Protein AF-A0A834S0J9-F1 (afdb_monomer)

pLDDT: mean 76.9, std 18.1, range [38.09, 97.44]

Solvent-accessible surface area (backbone atoms only — not comparable to full-atom values): 10401 Å² total; per-residue (Å²): 134,85,80,76,79,72,78,56,78,76,68,58,60,71,58,69,61,59,71,51,38,67,67,18,51,49,56,33,48,49,69,59,65,53,57,102,79,51,79,51,71,70,55,50,49,50,53,50,58,55,26,70,80,49,54,85,76,52,99,60,89,76,75,46,73,70,54,52,52,49,43,50,32,52,60,67,31,48,80,82,45,54,74,70,55,40,60,58,36,46,56,50,56,72,67,34,70,70,50,49,48,26,53,55,52,42,32,31,36,77,76,43,85,70,85,47,37,84,50,60,69,56,80,57,84,95,58,72,74,78,82,76,79,83,72,68,76,75,84,70,80,75,76,70,78,77,52,73,68,55,48,52,49,49,51,52,50,50,53,54,51,53,58,56,57,75,74,106

Secondary structure (DSSP, 8-state):
-----PPPTTGGGG---HHHIIIIIHHHHHHHH--SS---HHHHHHHHHHHHTTGGG-S-----HHHHHHHHHHHH-GGGS-HHHHHHHHHHHHT-HHHHHHHHHHHHHHH-----GGGTTSPPTTSPPPP--S--------PPPPPHHHHHHHHHHHHHHHHHHTT-

Mean predicted aligned error: 13.55 Å

Foldseek 3Di:
DDDPPDPDVVVLLLDQDVVLCVVAVLVLCQQLPDDPVTDDSVVLVVLLVVLSVCLVVAPDPDLDLVLLQLLLLLRQPPLPDDPVSNVVNVVQVVVDDSNNSSSQSSNCSHPNHDHRPVCHNDGDPVDDDDPPDPDDSPPPPPPDPPDPVRVVVVVVVVVVVVVVVVVD

Radius of gyration: 20.34 Å; Cα contacts (8 Å, |Δi|>4): 122; chains: 1; bounding box: 49×48×76 Å

Sequence (168 aa):
MEGMDQPNPADIKEYLDMGWVHKELIPFLEEVFTDDEGMSTSNWERMILFARFNLDKIPVHEDFPSTIERLRLCLINASLLTSYELGKFMRIASMGPQTCVRVFVRHAIRHGPYRLHSLGDGPNPCSPRPEQDGTQAAVVIIPKPPKPDVVKKLEAEVKALTLKLEKH

Organism: NCBI:txid45151

Structure (mmCIF, N/CA/C/O backbone):
data_AF-A0A834S0J9-F1
#
_entry.id   AF-A0A834S0J9-F1
#
loop_
_atom_site.group_PDB
_atom_site.id
_atom_site.type_symbol
_atom_site.label_atom_id
_atom_site.label_alt_id
_atom_site.label_comp_id
_atom_site.label_asym_id
_atom_site.label_entity_id
_atom_site.label_seq_id
_atom_site.pdbx_PDB_ins_code
_atom_site.Cartn_x
_atom_site.Cartn_y
_atom_site.Cartn_z
_atom_site.occupancy
_atom_site.B_iso_or_equiv
_atom_site.auth_seq_id
_atom_site.auth_comp_id
_atom_site.auth_asym_id
_atom_site.auth_atom_id
_atom_site.pdbx_PDB_model_num
ATOM 1 N N . MET A 1 1 ? -29.489 -3.430 34.598 1.00 38.09 1 MET A N 1
ATOM 2 C CA . MET A 1 1 ? -28.684 -4.494 33.970 1.00 38.09 1 MET A CA 1
ATOM 3 C C . MET A 1 1 ? -28.471 -4.030 32.543 1.00 38.09 1 MET A C 1
ATOM 5 O O . MET A 1 1 ? -29.408 -4.075 31.758 1.00 38.09 1 MET A O 1
ATOM 9 N N . GLU A 1 2 ? -27.340 -3.376 32.291 1.00 43.06 2 GLU A N 1
ATOM 10 C CA . GLU A 1 2 ? -27.027 -2.757 31.000 1.00 43.06 2 GLU A CA 1
ATOM 11 C C . GLU A 1 2 ? -26.807 -3.859 29.963 1.00 43.06 2 GLU A C 1
ATOM 13 O O . GLU A 1 2 ? -25.878 -4.656 30.078 1.00 43.06 2 GLU A O 1
ATOM 18 N N . GLY A 1 3 ? -27.698 -3.931 28.975 1.00 46.31 3 GLY A N 1
ATOM 19 C CA . GLY A 1 3 ? -27.452 -4.691 27.760 1.00 46.31 3 GLY A CA 1
ATOM 20 C C . GLY A 1 3 ? -26.459 -3.903 26.923 1.00 46.31 3 GLY A C 1
ATOM 21 O O . GLY A 1 3 ? -26.852 -2.973 26.227 1.00 46.31 3 GLY A O 1
ATOM 22 N N . MET A 1 4 ? -25.173 -4.227 27.041 1.00 49.50 4 MET A N 1
ATOM 23 C CA . MET A 1 4 ? -24.186 -3.783 26.065 1.00 49.50 4 MET A CA 1
ATOM 24 C C . MET A 1 4 ? -24.560 -4.425 24.728 1.00 49.50 4 MET A C 1
ATOM 26 O O . MET A 1 4 ? -24.369 -5.629 24.554 1.00 49.50 4 MET A O 1
ATOM 30 N N . ASP A 1 5 ? -25.124 -3.630 23.819 1.00 53.62 5 ASP A N 1
ATOM 31 C CA . ASP A 1 5 ? -25.221 -3.961 22.399 1.00 53.62 5 ASP A CA 1
ATOM 32 C C . ASP A 1 5 ? -23.807 -4.302 21.917 1.00 53.62 5 ASP A C 1
ATOM 34 O O . ASP A 1 5 ? -22.957 -3.426 21.735 1.00 53.62 5 ASP A O 1
ATOM 38 N N . GLN A 1 6 ? -23.510 -5.595 21.790 1.00 52.41 6 GLN A N 1
ATOM 39 C CA . GLN A 1 6 ? -22.294 -6.012 21.114 1.00 52.41 6 GLN A CA 1
ATOM 40 C C . GLN A 1 6 ? -22.462 -5.642 19.637 1.00 52.41 6 GLN A C 1
ATOM 42 O O . GLN A 1 6 ? -23.454 -6.053 19.029 1.00 52.41 6 GLN A O 1
ATOM 47 N N . PRO A 1 7 ? -21.531 -4.872 19.048 1.00 49.06 7 PRO A N 1
ATOM 48 C CA . PRO A 1 7 ? -21.652 -4.456 17.661 1.00 49.06 7 PRO A CA 1
ATOM 49 C C . PRO A 1 7 ? -21.737 -5.687 16.759 1.00 49.06 7 PRO A C 1
ATOM 51 O O . PRO A 1 7 ? -21.011 -6.669 16.944 1.00 49.06 7 PRO A O 1
ATOM 54 N N . ASN A 1 8 ? -22.648 -5.633 15.789 1.00 50.22 8 ASN A N 1
ATOM 55 C CA . ASN A 1 8 ? -22.870 -6.705 14.834 1.00 50.22 8 ASN A CA 1
ATOM 56 C C . ASN A 1 8 ? -21.543 -7.013 14.108 1.00 50.22 8 ASN A C 1
ATOM 58 O O . ASN A 1 8 ? -20.906 -6.094 13.595 1.00 50.22 8 ASN A O 1
ATOM 62 N N . PRO A 1 9 ? -21.095 -8.277 14.012 1.00 49.81 9 PRO A N 1
ATOM 63 C CA . PRO A 1 9 ? -19.852 -8.621 13.318 1.00 49.81 9 PRO A CA 1
ATOM 64 C C . PRO A 1 9 ? -19.826 -8.220 11.831 1.00 49.81 9 PRO A C 1
ATOM 66 O O . PRO A 1 9 ? -18.752 -8.155 11.233 1.00 49.81 9 PRO A O 1
ATOM 69 N N . ALA A 1 10 ? -20.983 -7.918 11.231 1.00 48.47 10 ALA A N 1
ATOM 70 C CA . ALA A 1 10 ? -21.065 -7.303 9.907 1.00 48.47 10 ALA A CA 1
ATOM 71 C C . ALA A 1 10 ? -20.617 -5.825 9.886 1.00 48.47 10 ALA A C 1
ATOM 73 O O . ALA A 1 10 ? -20.029 -5.406 8.893 1.00 48.47 10 ALA A O 1
ATOM 74 N N . ASP A 1 11 ? -20.798 -5.078 10.978 1.00 48.81 11 ASP A N 1
ATOM 75 C CA . ASP A 1 11 ? -20.397 -3.665 11.103 1.00 48.81 11 ASP A CA 1
ATOM 76 C C . ASP A 1 11 ? -18.888 -3.514 11.373 1.00 48.81 11 ASP A C 1
ATOM 78 O O . ASP A 1 11 ? -18.286 -2.473 11.117 1.00 48.81 11 ASP A O 1
ATOM 82 N N . ILE A 1 12 ? -18.235 -4.589 11.831 1.00 48.81 12 ILE A N 1
ATOM 83 C CA . ILE A 1 12 ? -16.776 -4.652 12.023 1.00 48.81 12 ILE A CA 1
ATOM 84 C C . ILE A 1 12 ? -16.034 -4.604 10.670 1.00 48.81 12 ILE A C 1
ATOM 86 O O . ILE A 1 12 ? -14.873 -4.200 10.615 1.00 48.81 12 ILE A O 1
ATOM 90 N N . LYS A 1 13 ? -16.702 -4.946 9.555 1.00 50.59 13 LYS A N 1
ATOM 91 C CA . LYS A 1 13 ? -16.097 -5.030 8.210 1.00 50.59 13 LYS A CA 1
ATOM 92 C C . LYS A 1 13 ? -15.729 -3.693 7.565 1.00 50.59 13 LYS A C 1
ATOM 94 O O . LYS A 1 13 ? -15.207 -3.702 6.455 1.00 50.59 13 LYS A O 1
ATOM 99 N N . GLU A 1 14 ? -15.952 -2.563 8.227 1.00 64.44 14 GLU A N 1
ATOM 100 C CA . GLU A 1 14 ? -15.621 -1.245 7.671 1.00 64.44 14 GLU A CA 1
ATOM 101 C C . GLU A 1 14 ? -14.609 -0.458 8.508 1.00 64.44 14 GLU A C 1
ATOM 103 O O . GLU A 1 14 ? -14.192 0.633 8.103 1.00 64.44 14 GLU A O 1
ATOM 108 N N . TYR A 1 15 ? -14.167 -0.984 9.655 1.00 76.62 15 TYR A N 1
ATOM 109 C CA . TYR A 1 15 ? -13.254 -0.268 10.542 1.00 76.62 15 TYR A CA 1
ATOM 110 C C . TYR A 1 15 ? -11.789 -0.431 10.108 1.00 76.62 15 TYR A C 1
ATOM 112 O O . TYR A 1 15 ? -11.189 -1.493 10.239 1.00 76.62 15 TYR A O 1
ATOM 120 N N . LEU A 1 16 ? -11.197 0.653 9.600 1.00 88.06 16 LEU A N 1
ATOM 121 C CA . LEU A 1 16 ? -9.761 0.768 9.375 1.00 88.06 16 LEU A CA 1
ATOM 122 C C . LEU A 1 16 ? -9.094 1.188 10.684 1.00 88.06 16 LEU A C 1
ATOM 124 O O . LEU A 1 16 ? -9.405 2.256 11.216 1.00 88.06 16 LEU A O 1
ATOM 128 N N . ASP A 1 17 ? -8.155 0.375 11.162 1.00 91.56 17 ASP A N 1
ATOM 129 C CA . ASP A 1 17 ? -7.328 0.703 12.320 1.00 91.56 17 ASP A CA 1
ATOM 130 C C . ASP A 1 17 ? -6.404 1.886 11.996 1.00 91.56 17 ASP A C 1
ATOM 132 O O . ASP A 1 17 ? -5.371 1.744 11.336 1.00 91.56 17 ASP A O 1
ATOM 136 N N . MET A 1 18 ? -6.776 3.073 12.476 1.00 92.25 18 MET A N 1
ATOM 137 C CA . MET A 1 18 ? -5.955 4.269 12.302 1.00 92.25 18 MET A CA 1
ATOM 138 C C . MET A 1 18 ? -4.627 4.165 13.066 1.00 92.25 18 MET A C 1
ATOM 140 O O . MET A 1 18 ? -3.626 4.720 12.624 1.00 92.25 18 MET A O 1
ATOM 144 N N . GLY A 1 19 ? -4.564 3.400 14.160 1.00 95.19 19 GLY A N 1
ATOM 145 C CA . GLY A 1 19 ? -3.317 3.134 14.873 1.00 95.19 19 GLY A CA 1
ATOM 146 C C . GLY A 1 19 ? -2.297 2.412 13.992 1.00 95.19 19 GLY A C 1
ATOM 147 O O . GLY A 1 19 ? -1.127 2.795 13.973 1.00 95.19 19 GLY A O 1
ATOM 148 N N . TRP A 1 20 ? -2.740 1.423 13.213 1.00 95.94 20 TRP A N 1
ATOM 149 C CA . TRP A 1 20 ? -1.924 0.809 12.162 1.00 95.94 20 TRP A CA 1
ATOM 150 C C . TRP A 1 20 ? -1.576 1.807 11.053 1.00 95.94 20 TRP A C 1
ATOM 152 O O . TRP A 1 20 ? -0.416 1.886 10.656 1.00 95.94 20 TRP A O 1
ATOM 162 N N . VAL A 1 21 ? -2.537 2.615 10.590 1.00 96.00 21 VAL A N 1
ATOM 163 C CA . VAL A 1 21 ? -2.297 3.616 9.534 1.00 96.00 21 VAL A CA 1
ATOM 164 C C . VAL A 1 21 ? -1.133 4.545 9.886 1.00 96.00 21 VAL A C 1
ATOM 166 O O . VAL A 1 21 ? -0.228 4.718 9.073 1.00 96.00 21 VAL A O 1
ATOM 169 N N . HIS A 1 22 ? -1.134 5.109 11.094 1.00 96.19 22 HIS A N 1
ATOM 170 C CA . HIS A 1 22 ? -0.098 6.044 11.533 1.00 96.19 22 HIS A CA 1
ATOM 171 C C . HIS A 1 22 ? 1.252 5.371 11.811 1.00 96.19 22 HIS A C 1
ATOM 173 O O . HIS A 1 22 ? 2.284 6.022 11.689 1.00 96.19 22 HIS A O 1
ATOM 179 N N . LYS A 1 23 ? 1.262 4.090 12.199 1.00 97.19 23 LYS A N 1
ATOM 180 C CA . LYS A 1 23 ? 2.500 3.355 12.517 1.00 97.19 23 LYS A CA 1
ATOM 181 C C . LYS A 1 23 ? 3.155 2.706 11.303 1.00 97.19 23 LYS A C 1
ATOM 183 O O . LYS A 1 23 ? 4.367 2.547 11.287 1.00 97.19 23 LYS A O 1
ATOM 188 N N . GLU A 1 24 ? 2.358 2.289 10.326 1.00 97.44 24 GLU A N 1
ATOM 189 C CA . GLU A 1 24 ? 2.814 1.440 9.225 1.00 97.44 24 GLU A CA 1
ATOM 190 C C . GLU A 1 24 ? 2.574 2.088 7.866 1.00 97.44 24 GLU A C 1
ATOM 192 O O . GLU A 1 24 ? 3.511 2.231 7.088 1.00 97.44 24 GLU A O 1
ATOM 197 N N . LEU A 1 25 ? 1.333 2.477 7.557 1.00 96.56 25 LEU A N 1
ATOM 198 C CA . LEU A 1 25 ? 0.971 2.881 6.199 1.00 96.56 25 LEU A CA 1
ATOM 199 C C . LEU A 1 25 ? 1.499 4.271 5.836 1.00 96.56 25 LEU A C 1
ATOM 201 O O . LEU A 1 25 ? 2.114 4.413 4.787 1.00 96.56 25 LEU A O 1
ATOM 205 N N . ILE A 1 26 ? 1.266 5.289 6.667 1.00 95.31 26 ILE A N 1
ATOM 206 C CA . ILE A 1 26 ? 1.712 6.655 6.355 1.00 95.31 26 ILE A CA 1
ATOM 207 C C . ILE A 1 26 ? 3.242 6.741 6.274 1.00 95.31 26 ILE A C 1
ATOM 209 O O . ILE A 1 26 ? 3.715 7.200 5.238 1.00 95.31 26 ILE A O 1
ATOM 213 N N . PRO A 1 27 ? 4.020 6.238 7.255 1.00 95.06 27 PRO A N 1
ATOM 214 C CA . PRO A 1 27 ? 5.480 6.267 7.160 1.00 95.06 27 PRO A CA 1
ATOM 215 C C . PRO A 1 27 ? 6.005 5.544 5.914 1.00 95.06 27 PRO A C 1
ATOM 217 O O . PRO A 1 27 ? 6.902 6.041 5.242 1.00 95.06 27 PRO A O 1
ATOM 220 N N . PHE A 1 28 ? 5.391 4.413 5.544 1.00 95.38 28 PHE A N 1
ATOM 221 C CA . PHE A 1 28 ? 5.738 3.696 4.317 1.00 95.38 28 PHE A CA 1
ATOM 222 C C . PHE A 1 28 ? 5.455 4.524 3.055 1.00 95.38 28 PHE A C 1
ATOM 224 O O . PHE A 1 28 ? 6.268 4.555 2.138 1.00 95.38 28 PHE A O 1
ATOM 231 N N . LEU A 1 29 ? 4.300 5.193 2.983 1.00 93.62 29 LEU A N 1
ATOM 232 C CA . LEU A 1 29 ? 3.936 6.033 1.838 1.00 93.62 29 LEU A CA 1
ATOM 233 C C . LEU A 1 29 ? 4.832 7.267 1.729 1.00 93.62 29 LEU A C 1
ATOM 235 O O . LEU A 1 29 ? 5.222 7.635 0.624 1.00 93.62 29 LEU A O 1
ATOM 239 N N . GLU A 1 30 ? 5.157 7.885 2.864 1.00 91.69 30 GLU A N 1
ATOM 240 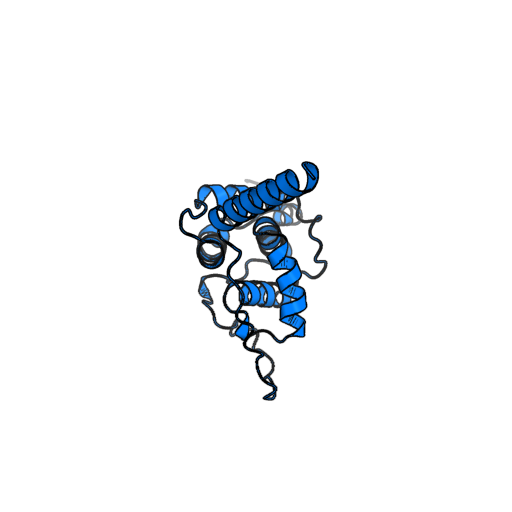C CA . GLU A 1 30 ? 6.126 8.972 2.939 1.00 91.69 30 GLU A CA 1
ATOM 241 C C . GLU A 1 30 ? 7.480 8.490 2.416 1.00 91.69 30 GLU A C 1
ATOM 243 O O . GLU A 1 30 ? 8.032 9.142 1.545 1.00 91.69 30 GLU A O 1
ATOM 248 N N . GLU A 1 31 ? 7.960 7.316 2.821 1.00 91.19 31 GLU A N 1
ATOM 249 C CA . GLU A 1 31 ? 9.234 6.741 2.371 1.00 91.19 31 GLU A CA 1
ATOM 250 C C . GLU A 1 31 ? 9.288 6.453 0.858 1.00 91.19 31 GLU A C 1
ATOM 252 O O . GLU A 1 31 ? 10.265 6.806 0.200 1.00 91.19 31 GLU A O 1
ATOM 257 N N . VAL A 1 32 ? 8.245 5.844 0.278 1.00 91.12 32 VAL A N 1
ATOM 258 C CA . VAL A 1 32 ? 8.289 5.384 -1.128 1.00 91.12 32 VAL A CA 1
ATOM 259 C C . VAL A 1 32 ? 7.793 6.410 -2.154 1.00 91.12 32 VAL A C 1
ATOM 261 O O . VAL A 1 32 ? 8.016 6.225 -3.351 1.00 91.12 32 VAL A O 1
ATOM 264 N N . PHE A 1 33 ? 7.106 7.476 -1.726 1.00 86.88 33 PHE A N 1
ATOM 265 C CA . PHE A 1 33 ? 6.549 8.500 -2.624 1.00 86.88 33 PHE A CA 1
ATOM 266 C C . PHE A 1 33 ? 7.049 9.929 -2.356 1.00 86.88 33 PHE A C 1
ATOM 268 O O . PHE A 1 33 ? 6.545 10.862 -2.986 1.00 86.88 33 PHE A O 1
ATOM 275 N N . THR A 1 34 ? 8.019 10.144 -1.462 1.00 74.31 34 THR A N 1
ATOM 276 C CA . THR A 1 34 ? 8.619 11.479 -1.300 1.00 74.31 34 THR A CA 1
ATOM 277 C C . THR A 1 34 ? 9.623 11.810 -2.408 1.00 74.31 34 THR A C 1
ATOM 279 O O . THR A 1 34 ? 10.603 11.106 -2.632 1.00 74.31 34 THR A O 1
ATOM 282 N N . ASP A 1 35 ? 9.394 12.961 -3.041 1.00 60.66 35 ASP A N 1
ATOM 283 C CA . ASP A 1 35 ? 10.420 13.840 -3.616 1.00 60.66 35 ASP A CA 1
ATOM 284 C C . ASP A 1 35 ? 10.304 15.226 -2.930 1.00 60.66 35 ASP A C 1
ATOM 286 O O . ASP A 1 35 ? 9.372 15.419 -2.150 1.00 60.66 35 ASP A O 1
ATOM 290 N N . ASP A 1 36 ? 11.238 16.158 -3.193 1.00 48.09 36 ASP A N 1
ATOM 291 C CA . ASP A 1 36 ? 11.585 17.397 -2.440 1.00 48.09 36 ASP A CA 1
ATOM 292 C C . ASP A 1 36 ? 10.435 18.281 -1.857 1.00 48.09 36 ASP A C 1
ATOM 294 O O . ASP A 1 36 ? 10.689 19.075 -0.953 1.00 48.09 36 ASP A O 1
ATOM 298 N N . GLU A 1 37 ? 9.173 18.129 -2.286 1.00 56.38 37 GLU A N 1
ATOM 299 C CA . GLU A 1 37 ? 7.964 18.749 -1.695 1.00 56.38 37 GLU A CA 1
ATOM 300 C C . GLU A 1 37 ? 6.945 17.691 -1.216 1.00 56.38 37 GLU A C 1
ATOM 302 O O . GLU A 1 37 ? 5.781 17.681 -1.622 1.00 56.38 37 GLU A O 1
ATOM 307 N N . GLY A 1 38 ? 7.399 16.744 -0.394 1.00 62.47 38 GLY A N 1
ATOM 308 C CA . GLY A 1 38 ? 6.622 15.592 0.072 1.00 62.47 38 GLY A CA 1
ATOM 309 C C . GLY A 1 38 ? 5.168 15.882 0.469 1.00 62.47 38 GLY A C 1
ATOM 310 O O . GLY A 1 38 ? 4.851 16.909 1.072 1.00 62.47 38 GLY A O 1
ATOM 311 N N . MET A 1 39 ? 4.264 14.937 0.176 1.00 78.88 39 MET A N 1
ATOM 312 C CA . MET A 1 39 ? 2.887 15.009 0.672 1.00 78.88 39 MET A CA 1
ATOM 313 C C . MET A 1 39 ? 2.870 14.990 2.201 1.00 78.88 39 MET A C 1
ATOM 315 O O . MET A 1 39 ? 3.451 14.102 2.820 1.00 78.88 39 MET A O 1
ATOM 319 N N . SER A 1 40 ? 2.155 15.942 2.805 1.00 85.00 40 SER A N 1
ATOM 320 C CA . SER A 1 40 ? 1.956 15.966 4.252 1.00 85.00 40 SER A CA 1
ATOM 321 C C . SER A 1 40 ? 1.195 14.729 4.734 1.00 85.00 40 SER A C 1
ATOM 323 O O . SER A 1 40 ? 0.296 14.227 4.055 1.00 85.00 40 SER A O 1
ATOM 325 N N . THR A 1 41 ? 1.466 14.312 5.969 1.00 87.50 41 THR A N 1
ATOM 326 C CA . THR A 1 41 ? 0.722 13.269 6.694 1.00 87.50 41 THR A CA 1
ATOM 327 C C . THR A 1 41 ? -0.801 13.464 6.587 1.00 87.50 41 THR A C 1
ATOM 329 O O . THR A 1 41 ? -1.537 12.529 6.285 1.00 87.50 41 THR A O 1
ATOM 332 N N . SER A 1 42 ? -1.289 14.705 6.709 1.00 88.38 42 SER A N 1
ATOM 333 C CA . SER A 1 42 ? -2.717 15.041 6.583 1.00 88.38 42 SER A CA 1
ATOM 334 C C . SER A 1 42 ? -3.301 14.807 5.181 1.00 88.38 42 SER A C 1
ATOM 336 O O . SER A 1 42 ? -4.491 14.510 5.036 1.00 88.38 42 SER A O 1
ATOM 338 N N . ASN A 1 43 ? -2.488 14.927 4.129 1.00 90.19 43 ASN A N 1
ATOM 339 C CA . ASN A 1 43 ? -2.906 14.587 2.772 1.00 90.19 43 ASN A CA 1
ATOM 340 C C . ASN A 1 43 ? -2.980 13.068 2.597 1.00 90.19 43 ASN A C 1
ATOM 342 O O . ASN A 1 43 ? -3.955 12.577 2.023 1.00 90.19 43 ASN A O 1
ATOM 346 N N . TRP A 1 44 ? -2.030 12.321 3.166 1.00 92.56 44 TRP A N 1
ATOM 347 C CA . TRP A 1 44 ? -2.098 10.860 3.191 1.00 92.56 44 TRP A CA 1
ATOM 348 C C . TRP A 1 44 ? -3.330 10.350 3.932 1.00 92.56 44 TRP A C 1
ATOM 350 O O . TRP A 1 44 ? -4.054 9.512 3.398 1.00 92.56 44 TRP A O 1
ATOM 360 N N . GLU A 1 45 ? -3.641 10.905 5.103 1.00 92.75 45 GLU A N 1
ATOM 361 C CA . GLU A 1 45 ? -4.866 10.587 5.842 1.00 92.75 45 GLU A CA 1
ATOM 362 C C . GLU A 1 45 ? -6.118 10.802 4.988 1.00 92.75 45 GLU A C 1
ATOM 364 O O . GLU A 1 45 ? -6.979 9.922 4.922 1.00 92.75 45 GLU A O 1
ATOM 369 N N . ARG A 1 46 ? -6.212 11.928 4.265 1.00 90.44 46 ARG A N 1
ATOM 370 C CA . ARG A 1 46 ? -7.329 12.166 3.336 1.00 90.44 46 ARG A CA 1
ATOM 371 C C . ARG A 1 46 ? -7.401 11.108 2.241 1.00 90.44 46 ARG A C 1
ATOM 373 O O . ARG A 1 46 ? -8.490 10.606 1.969 1.00 90.44 46 ARG A O 1
ATOM 380 N N . MET A 1 47 ? -6.276 10.751 1.622 1.00 90.88 47 MET A N 1
ATOM 381 C CA . MET A 1 47 ? -6.227 9.716 0.580 1.00 90.88 47 MET A CA 1
ATOM 382 C C . MET A 1 47 ? -6.643 8.339 1.107 1.00 90.88 47 MET A C 1
ATOM 384 O O . MET A 1 47 ? -7.328 7.588 0.406 1.00 90.88 47 MET A O 1
ATOM 388 N N . ILE A 1 48 ? -6.256 8.024 2.343 1.00 92.44 48 ILE A N 1
ATOM 389 C CA . ILE A 1 48 ? -6.577 6.778 3.043 1.00 92.44 48 ILE A CA 1
ATOM 390 C C . ILE A 1 48 ? -8.064 6.728 3.388 1.00 92.44 48 ILE A C 1
ATOM 392 O O . ILE A 1 48 ? -8.731 5.745 3.069 1.00 92.44 48 ILE A O 1
ATOM 396 N N . LEU A 1 49 ? -8.623 7.800 3.953 1.00 89.25 49 LEU A N 1
ATOM 397 C CA . LEU A 1 49 ? -10.060 7.898 4.207 1.00 89.25 49 LEU A CA 1
ATOM 398 C C . LEU A 1 49 ? -10.855 7.814 2.901 1.00 89.25 49 LEU A C 1
ATOM 400 O O . LEU A 1 49 ? -11.834 7.077 2.828 1.00 89.25 49 LEU A O 1
ATOM 404 N N . PHE A 1 50 ? -10.401 8.484 1.838 1.00 87.06 50 PHE A N 1
ATOM 405 C CA . PHE A 1 50 ? -11.037 8.404 0.524 1.00 87.06 50 PHE A CA 1
ATOM 406 C C . PHE A 1 50 ? -10.977 6.995 -0.084 1.00 87.06 50 PHE A C 1
ATOM 408 O O . PHE A 1 50 ? -11.915 6.565 -0.761 1.00 87.06 50 PHE A O 1
ATOM 415 N N . ALA A 1 51 ? -9.896 6.251 0.168 1.00 87.25 51 ALA A N 1
ATOM 416 C CA . ALA A 1 51 ? -9.763 4.873 -0.284 1.00 87.25 51 ALA A CA 1
ATOM 417 C C . ALA A 1 51 ? -10.842 3.957 0.312 1.00 87.25 51 ALA A C 1
ATOM 419 O O . ALA A 1 51 ? -11.353 3.104 -0.415 1.00 87.25 51 ALA A O 1
ATOM 420 N N . ARG A 1 52 ? -11.254 4.185 1.569 1.00 82.25 52 ARG A N 1
ATOM 421 C CA . ARG A 1 52 ? -12.307 3.401 2.250 1.00 82.25 52 ARG A CA 1
ATOM 422 C C . ARG A 1 52 ? -13.645 3.428 1.507 1.00 82.25 52 ARG A C 1
ATOM 424 O O . ARG A 1 52 ? -14.351 2.432 1.502 1.00 82.25 52 ARG A O 1
ATOM 431 N N . PHE A 1 53 ? -13.966 4.525 0.822 1.00 77.31 53 PHE A N 1
ATOM 432 C CA . PHE A 1 53 ? -15.237 4.677 0.103 1.00 77.31 53 PHE A CA 1
ATOM 433 C C . PHE A 1 53 ? -15.249 4.057 -1.305 1.00 77.31 53 PHE A C 1
ATOM 435 O O . PHE A 1 53 ? -16.288 4.035 -1.955 1.00 77.31 53 PHE A O 1
ATOM 442 N N . ASN A 1 54 ? -14.107 3.591 -1.827 1.00 72.94 54 ASN A N 1
ATOM 443 C CA . ASN A 1 54 ? -13.995 3.083 -3.203 1.00 72.94 54 ASN A CA 1
ATOM 444 C C . ASN A 1 54 ? -13.172 1.781 -3.287 1.00 72.94 54 ASN A C 1
ATOM 446 O O . ASN A 1 54 ? -12.400 1.592 -4.231 1.00 72.94 54 ASN A O 1
ATOM 450 N N . LEU A 1 55 ? -13.334 0.882 -2.311 1.00 75.62 55 LEU A N 1
ATOM 451 C CA . LEU A 1 55 ? -12.569 -0.372 -2.219 1.00 75.62 55 LEU A CA 1
ATOM 452 C C . LEU A 1 55 ? -12.830 -1.343 -3.381 1.00 75.62 55 LEU A C 1
ATOM 454 O O . LEU A 1 55 ? -11.937 -2.099 -3.765 1.00 75.62 55 LEU A O 1
ATOM 458 N N . ASP A 1 56 ? -14.019 -1.298 -3.982 1.00 71.19 56 ASP A N 1
ATOM 459 C CA . ASP A 1 56 ? -14.396 -2.201 -5.078 1.00 71.19 56 ASP A CA 1
ATOM 460 C C . ASP A 1 56 ? -13.941 -1.718 -6.461 1.00 71.19 56 ASP A C 1
ATOM 462 O O . ASP A 1 56 ? -13.999 -2.465 -7.432 1.00 71.19 56 ASP A O 1
ATOM 466 N N . LYS A 1 57 ? -13.428 -0.486 -6.568 1.00 69.50 57 LYS A N 1
ATOM 467 C CA . LYS A 1 57 ? -12.960 0.099 -7.840 1.00 69.50 57 LYS A CA 1
AT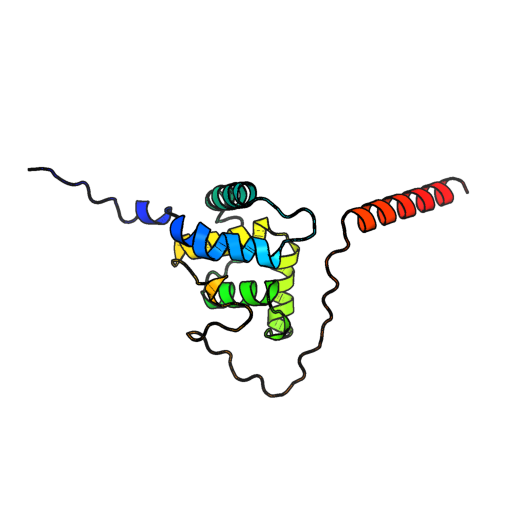OM 468 C C . LYS A 1 57 ? -11.473 -0.142 -8.109 1.00 69.50 57 LYS A C 1
ATOM 470 O O . LYS A 1 57 ? -10.847 0.607 -8.859 1.00 69.50 57 LYS A O 1
ATOM 475 N N . ILE A 1 58 ? -10.880 -1.142 -7.465 1.00 70.62 58 ILE A N 1
ATOM 476 C CA . ILE A 1 58 ? -9.465 -1.471 -7.644 1.00 70.62 58 ILE A CA 1
ATOM 477 C C . ILE A 1 58 ? -9.340 -2.497 -8.779 1.00 70.62 58 ILE A C 1
ATOM 479 O O . ILE A 1 58 ? -9.969 -3.550 -8.699 1.00 70.62 58 ILE A O 1
ATOM 483 N N . PRO A 1 59 ? -8.478 -2.269 -9.787 1.00 64.62 59 PRO A N 1
ATOM 484 C CA . PRO A 1 59 ? -8.276 -3.181 -10.922 1.00 64.62 59 PRO A CA 1
ATOM 485 C C . PRO A 1 59 ? -7.506 -4.469 -10.560 1.00 64.62 59 PRO A C 1
ATOM 487 O O . PRO A 1 59 ? -7.017 -5.180 -11.433 1.00 64.62 59 PRO A O 1
ATOM 490 N N . VAL A 1 6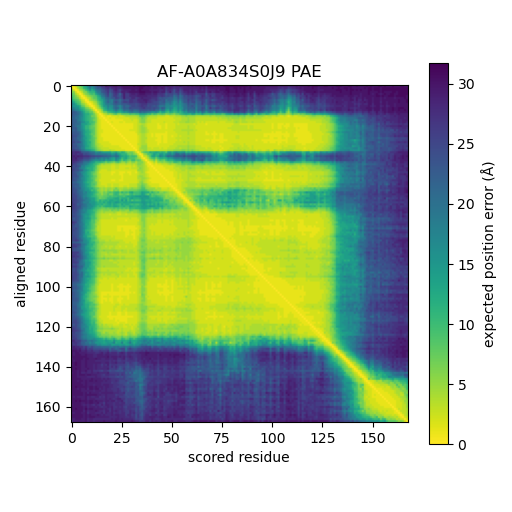0 ? -7.362 -4.765 -9.268 1.00 70.50 60 VAL A N 1
ATOM 491 C CA . VAL A 1 60 ? -6.634 -5.918 -8.736 1.00 70.50 60 VAL A CA 1
ATOM 492 C C . VAL A 1 60 ? -7.636 -6.768 -7.973 1.00 70.50 60 VAL A C 1
ATOM 494 O O . VAL A 1 60 ? -8.087 -6.368 -6.901 1.00 70.50 60 VAL A O 1
ATOM 497 N N . HIS A 1 61 ? -7.997 -7.930 -8.511 1.00 74.25 61 HIS A N 1
ATOM 498 C CA . HIS A 1 61 ? -8.937 -8.844 -7.848 1.00 74.25 61 HIS A CA 1
ATOM 499 C C . HIS A 1 61 ? -8.301 -9.615 -6.685 1.00 74.25 61 HIS A C 1
ATOM 501 O O . HIS A 1 61 ? -8.995 -9.998 -5.751 1.00 74.25 61 HIS A O 1
ATOM 507 N N . GLU A 1 62 ? -6.984 -9.819 -6.726 1.00 80.69 62 GLU A N 1
ATOM 508 C CA . GLU A 1 62 ? -6.242 -10.515 -5.675 1.00 80.69 62 GLU A CA 1
ATOM 509 C C . GLU A 1 62 ? -6.087 -9.627 -4.436 1.00 80.69 62 GLU A C 1
ATOM 511 O O . GLU A 1 62 ? -5.666 -8.473 -4.534 1.00 80.69 62 GLU A O 1
ATOM 516 N N . ASP A 1 63 ? -6.400 -10.182 -3.268 1.00 84.56 63 ASP A N 1
ATOM 517 C CA . ASP A 1 63 ? -6.298 -9.496 -1.977 1.00 84.56 63 ASP A CA 1
ATOM 518 C C . ASP A 1 63 ? -5.604 -10.373 -0.924 1.00 84.56 63 ASP A C 1
ATOM 520 O O . ASP A 1 63 ? -5.999 -10.463 0.232 1.00 84.56 63 ASP A O 1
ATOM 524 N N . PHE A 1 64 ? -4.566 -11.093 -1.347 1.00 88.81 64 PHE A N 1
ATOM 525 C CA . PHE A 1 64 ? -3.810 -11.986 -0.473 1.00 88.81 64 PHE A CA 1
ATOM 526 C C . PHE A 1 64 ? -2.634 -11.250 0.185 1.00 88.81 64 PHE A C 1
ATOM 528 O O . PHE A 1 64 ? -2.077 -10.335 -0.429 1.00 88.81 64 PHE A O 1
ATOM 535 N N . PRO A 1 65 ? -2.145 -11.703 1.358 1.00 90.12 65 PRO A N 1
ATOM 536 C CA . PRO A 1 65 ? -0.941 -11.134 1.974 1.00 90.12 65 PRO A CA 1
ATOM 537 C C . PRO A 1 65 ? 0.272 -11.121 1.028 1.00 90.12 65 PRO A C 1
ATOM 539 O O . PRO A 1 65 ? 1.043 -10.169 1.006 1.00 90.12 65 PRO A O 1
ATOM 542 N N . SER A 1 66 ? 0.401 -12.132 0.159 1.00 89.31 66 SER A N 1
ATOM 543 C CA . SER A 1 66 ? 1.470 -12.187 -0.850 1.00 89.31 66 SER A CA 1
ATOM 544 C C . SER A 1 66 ? 1.332 -11.138 -1.964 1.00 89.31 66 SER A C 1
ATOM 546 O O . SER A 1 66 ? 2.321 -10.783 -2.601 1.00 89.31 66 SER A O 1
ATOM 548 N N . THR A 1 67 ? 0.125 -10.634 -2.231 1.00 90.00 67 THR A N 1
ATOM 549 C CA . THR A 1 67 ? -0.106 -9.517 -3.160 1.00 90.00 67 THR A CA 1
ATOM 550 C C . THR A 1 67 ? 0.360 -8.209 -2.527 1.00 90.00 67 THR A C 1
ATOM 552 O O . THR A 1 67 ? 1.026 -7.414 -3.186 1.00 90.00 67 THR A O 1
ATOM 555 N N . ILE A 1 68 ? 0.071 -8.026 -1.236 1.00 93.81 68 ILE A N 1
ATOM 556 C CA . ILE A 1 68 ? 0.517 -6.869 -0.456 1.00 93.81 68 ILE A CA 1
ATOM 557 C C . ILE A 1 68 ? 2.031 -6.839 -0.323 1.00 93.81 68 ILE A C 1
ATOM 559 O O . ILE A 1 68 ? 2.634 -5.805 -0.599 1.00 93.81 68 ILE A O 1
ATOM 563 N N . GLU A 1 69 ? 2.652 -7.974 -0.006 1.00 93.38 69 GLU A N 1
ATOM 564 C CA . GLU A 1 69 ? 4.108 -8.070 0.094 1.00 93.38 69 GLU A CA 1
ATOM 565 C C . GLU A 1 69 ? 4.799 -7.711 -1.221 1.00 93.38 69 GLU A C 1
ATOM 567 O O . GLU A 1 69 ? 5.740 -6.923 -1.240 1.00 93.38 69 GLU A O 1
ATOM 572 N N . ARG A 1 70 ? 4.315 -8.248 -2.345 1.00 92.56 70 ARG A N 1
ATOM 573 C CA . ARG A 1 70 ? 4.917 -7.967 -3.652 1.00 92.56 70 ARG A CA 1
ATOM 574 C C . ARG A 1 70 ? 4.724 -6.518 -4.081 1.00 92.56 70 ARG A C 1
ATOM 576 O O . ARG A 1 70 ? 5.641 -5.956 -4.667 1.00 92.56 70 ARG A O 1
ATOM 583 N N . LEU A 1 71 ? 3.576 -5.901 -3.789 1.00 94.00 71 LEU A N 1
ATOM 584 C CA . LEU A 1 71 ? 3.379 -4.473 -4.052 1.00 94.00 71 LEU A CA 1
ATOM 585 C C . LEU A 1 71 ? 4.286 -3.617 -3.161 1.00 94.00 71 LEU A C 1
ATOM 587 O O . LEU A 1 71 ? 4.905 -2.683 -3.659 1.00 94.00 71 LEU A O 1
ATOM 591 N N . ARG A 1 72 ? 4.402 -3.956 -1.872 1.00 95.31 72 ARG A N 1
ATOM 592 C CA . ARG A 1 72 ? 5.302 -3.288 -0.926 1.00 95.31 72 ARG A CA 1
ATOM 593 C C . ARG A 1 72 ? 6.741 -3.326 -1.439 1.00 95.31 72 ARG A C 1
ATOM 595 O O . ARG A 1 72 ? 7.334 -2.273 -1.640 1.00 95.31 72 ARG A O 1
ATOM 602 N N . LEU A 1 73 ? 7.250 -4.521 -1.751 1.00 93.81 73 LEU A N 1
ATOM 603 C CA . LEU A 1 73 ? 8.577 -4.721 -2.337 1.00 93.81 73 LEU A CA 1
ATOM 604 C C . LEU A 1 73 ? 8.731 -4.008 -3.682 1.00 93.81 73 LEU A C 1
ATOM 606 O O . LEU A 1 73 ? 9.765 -3.411 -3.928 1.00 93.81 73 LEU A O 1
ATOM 610 N N . CYS A 1 74 ? 7.707 -3.990 -4.537 1.00 94.00 74 CYS A N 1
ATOM 611 C CA . CYS A 1 74 ? 7.758 -3.251 -5.801 1.00 94.00 74 CYS A CA 1
ATOM 612 C C . CYS A 1 74 ? 8.023 -1.752 -5.599 1.00 94.00 74 CYS A C 1
ATOM 614 O O . CYS A 1 74 ? 8.678 -1.141 -6.439 1.00 94.00 74 CYS A O 1
ATOM 616 N N . LEU A 1 75 ? 7.493 -1.169 -4.520 1.00 93.44 75 LEU A N 1
ATOM 617 C CA . LEU A 1 75 ? 7.617 0.257 -4.218 1.00 93.44 75 LEU A CA 1
ATOM 618 C C . LEU A 1 75 ? 8.922 0.594 -3.483 1.00 93.44 75 LEU A C 1
ATOM 620 O O . LEU A 1 75 ? 9.489 1.647 -3.748 1.00 93.44 75 LEU A O 1
ATOM 624 N N . ILE A 1 76 ? 9.400 -0.283 -2.591 1.00 93.94 76 ILE A N 1
ATOM 625 C CA . ILE A 1 76 ? 10.564 -0.004 -1.728 1.00 93.94 76 ILE A CA 1
ATOM 626 C C . ILE A 1 76 ? 11.861 -0.694 -2.177 1.00 93.94 76 ILE A C 1
ATOM 628 O O . ILE A 1 76 ? 12.940 -0.133 -2.027 1.00 93.94 76 ILE A O 1
ATOM 632 N N . ASN A 1 77 ? 11.781 -1.902 -2.744 1.00 92.12 77 ASN A N 1
ATOM 633 C CA . ASN A 1 77 ? 12.940 -2.691 -3.165 1.00 92.12 77 ASN A CA 1
ATOM 634 C C . ASN A 1 77 ? 12.591 -3.699 -4.275 1.00 92.12 77 ASN A C 1
ATOM 636 O O . ASN A 1 77 ? 12.485 -4.914 -4.073 1.00 92.12 77 ASN A O 1
ATOM 640 N N . ALA A 1 78 ? 12.427 -3.176 -5.487 1.00 90.62 78 ALA A N 1
ATOM 641 C CA . ALA A 1 78 ? 12.035 -3.953 -6.658 1.00 90.62 78 ALA A CA 1
ATOM 642 C C . ALA A 1 78 ? 13.040 -5.053 -7.053 1.00 90.62 78 ALA A C 1
ATOM 644 O O . ALA A 1 78 ? 12.661 -5.992 -7.751 1.00 90.62 78 ALA A O 1
ATOM 645 N N . SER A 1 79 ? 14.299 -4.964 -6.604 1.00 89.31 79 SER A N 1
ATOM 646 C CA . SER A 1 79 ? 15.348 -5.949 -6.914 1.00 89.31 79 SER A CA 1
ATOM 647 C C . SER A 1 79 ? 15.047 -7.346 -6.363 1.00 89.31 79 SER A C 1
ATOM 649 O O . SER A 1 79 ? 15.532 -8.344 -6.890 1.00 89.31 79 SER A O 1
ATOM 651 N N . LEU A 1 80 ? 14.193 -7.421 -5.338 1.00 87.75 80 LEU A N 1
ATOM 652 C CA . LEU A 1 80 ? 13.766 -8.666 -4.712 1.00 87.75 80 LEU A CA 1
ATOM 653 C C . LEU A 1 80 ? 12.603 -9.342 -5.447 1.00 87.75 80 LEU A C 1
ATOM 655 O O . LEU A 1 80 ? 12.139 -10.396 -5.008 1.00 87.75 80 LEU A O 1
ATOM 659 N N . LEU A 1 81 ? 12.083 -8.744 -6.523 1.00 88.50 81 LEU A N 1
ATOM 660 C CA . LEU A 1 81 ? 11.005 -9.306 -7.332 1.00 88.50 81 LEU A CA 1
ATOM 661 C C . LEU A 1 81 ? 11.557 -10.057 -8.547 1.00 88.50 81 LEU A C 1
ATOM 663 O O . LEU A 1 81 ? 12.517 -9.636 -9.185 1.00 88.50 81 LEU A O 1
ATOM 667 N N . THR A 1 82 ? 10.896 -11.153 -8.923 1.00 88.50 82 THR A N 1
ATOM 668 C CA . THR A 1 82 ? 11.120 -11.757 -10.249 1.00 88.50 82 THR A CA 1
ATOM 669 C C . THR A 1 82 ? 10.640 -10.803 -11.348 1.00 88.50 82 THR A C 1
ATOM 671 O O . THR A 1 82 ? 9.745 -9.989 -11.117 1.00 88.50 82 THR A O 1
ATOM 674 N N . SER A 1 83 ? 11.143 -10.937 -12.580 1.00 86.25 83 SER A N 1
ATOM 675 C CA . SER A 1 83 ? 10.700 -10.095 -13.707 1.00 86.25 83 SER A CA 1
ATOM 676 C C . SER A 1 83 ? 9.189 -10.178 -13.962 1.00 86.25 83 SER A C 1
ATOM 678 O O . SER A 1 83 ? 8.561 -9.176 -14.304 1.00 86.25 83 SER A O 1
ATOM 680 N N . TYR A 1 84 ? 8.591 -11.357 -13.755 1.00 86.12 84 TYR A N 1
ATOM 681 C CA . TYR A 1 84 ? 7.145 -11.558 -13.869 1.00 86.12 84 TYR A CA 1
ATOM 682 C C . TYR A 1 84 ? 6.368 -10.774 -12.801 1.00 86.12 84 TYR A C 1
ATOM 684 O O . TYR A 1 84 ? 5.413 -10.062 -13.118 1.00 86.12 84 TYR A O 1
ATOM 692 N N . GLU A 1 85 ? 6.789 -10.869 -11.538 1.00 88.50 85 GLU A N 1
ATOM 693 C CA . GLU A 1 85 ? 6.172 -10.120 -10.442 1.00 88.50 85 GLU A CA 1
ATOM 694 C C . GLU A 1 85 ? 6.345 -8.620 -10.647 1.00 88.50 85 GLU A C 1
ATOM 696 O O . GLU A 1 85 ? 5.366 -7.879 -10.584 1.00 88.50 85 GLU A O 1
ATOM 701 N N . LEU A 1 86 ? 7.560 -8.180 -10.970 1.00 89.56 86 LEU A N 1
ATOM 702 C CA . LEU A 1 86 ? 7.854 -6.780 -11.225 1.00 89.56 86 LEU A CA 1
ATOM 703 C C . LEU A 1 86 ? 6.945 -6.224 -12.323 1.00 89.56 86 LEU A C 1
ATOM 705 O O . LEU A 1 86 ? 6.293 -5.207 -12.114 1.00 89.56 86 LEU A O 1
ATOM 709 N N . GLY A 1 87 ? 6.811 -6.920 -13.455 1.00 86.69 87 GLY A N 1
ATOM 710 C CA . GLY A 1 87 ? 5.928 -6.495 -14.542 1.00 86.69 87 GLY A CA 1
ATOM 711 C C . GLY A 1 87 ? 4.459 -6.354 -14.120 1.00 86.69 87 GLY A C 1
ATOM 712 O O . GLY A 1 87 ? 3.779 -5.422 -14.554 1.00 86.69 87 GLY A O 1
ATOM 713 N N . LYS A 1 88 ? 3.964 -7.240 -13.246 1.00 87.19 88 LYS A N 1
ATOM 714 C CA . LYS A 1 88 ? 2.593 -7.179 -12.715 1.00 87.19 88 LYS A CA 1
ATOM 715 C C . LYS A 1 88 ? 2.406 -6.003 -11.754 1.00 87.19 88 LYS A C 1
ATOM 717 O O . LYS A 1 88 ? 1.450 -5.242 -11.902 1.00 87.19 88 LYS A O 1
ATOM 722 N N . PHE A 1 89 ? 3.299 -5.848 -10.780 1.00 89.81 89 PHE A N 1
ATOM 723 C CA . PHE A 1 89 ? 3.147 -4.862 -9.707 1.00 89.81 89 PHE A CA 1
ATOM 724 C C . PHE A 1 89 ? 3.578 -3.451 -10.119 1.00 89.81 89 PHE A C 1
ATOM 726 O O . PHE A 1 89 ? 2.961 -2.488 -9.668 1.00 89.81 89 PHE A O 1
ATOM 733 N N . MET A 1 90 ? 4.499 -3.311 -11.078 1.00 89.88 90 MET A N 1
ATOM 734 C CA . MET A 1 90 ? 4.830 -2.015 -11.682 1.00 89.88 90 MET A CA 1
ATOM 735 C C . MET A 1 90 ? 3.639 -1.395 -12.402 1.00 89.88 90 MET A C 1
ATOM 737 O O . MET A 1 90 ? 3.455 -0.184 -12.327 1.00 89.88 90 MET A O 1
ATOM 741 N N . ARG A 1 91 ? 2.783 -2.199 -13.053 1.00 87.50 91 ARG A N 1
ATOM 742 C CA . ARG A 1 91 ? 1.542 -1.676 -13.646 1.00 87.50 91 ARG A CA 1
ATOM 743 C C . ARG A 1 91 ? 0.671 -1.019 -12.582 1.00 87.50 91 ARG A C 1
ATOM 745 O O . ARG A 1 91 ? 0.210 0.091 -12.802 1.00 87.50 91 ARG A O 1
ATOM 752 N N . ILE A 1 92 ? 0.513 -1.653 -11.420 1.00 87.50 92 ILE A N 1
ATOM 753 C CA . ILE A 1 92 ? -0.266 -1.108 -10.298 1.00 87.50 92 ILE A CA 1
ATOM 754 C C . ILE A 1 92 ? 0.394 0.165 -9.753 1.00 87.50 92 ILE A C 1
ATOM 756 O O . ILE A 1 92 ? -0.280 1.184 -9.623 1.00 87.50 92 ILE A O 1
ATOM 760 N N . ALA A 1 93 ? 1.706 0.130 -9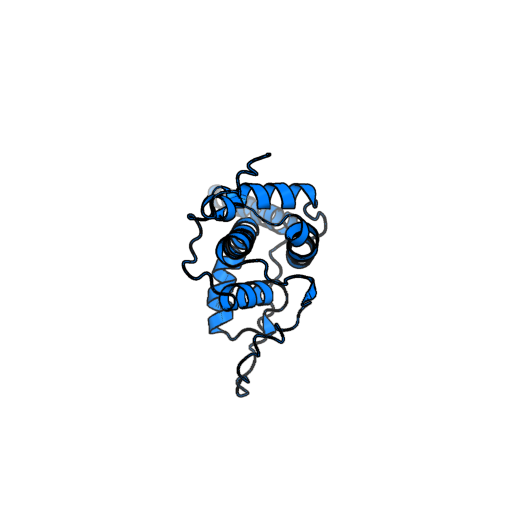.499 1.00 88.81 93 ALA A N 1
ATOM 761 C CA . ALA A 1 93 ? 2.462 1.277 -8.998 1.00 88.81 93 ALA A CA 1
ATOM 762 C C . ALA A 1 93 ? 2.382 2.488 -9.947 1.00 88.81 93 ALA A C 1
ATOM 764 O O . ALA A 1 93 ? 2.191 3.621 -9.505 1.00 88.81 93 ALA A O 1
ATOM 765 N N . SER A 1 94 ? 2.431 2.246 -11.261 1.00 87.69 94 SER A N 1
ATOM 766 C CA . SER A 1 94 ? 2.343 3.288 -12.292 1.00 87.69 94 SER A CA 1
ATOM 767 C C . SER A 1 94 ? 0.973 3.972 -12.387 1.00 87.69 94 SER A C 1
ATOM 769 O O . SER A 1 94 ? 0.880 5.068 -12.931 1.00 87.69 94 SER A O 1
ATOM 771 N N . MET A 1 95 ? -0.087 3.385 -11.813 1.00 87.12 95 MET A N 1
ATOM 772 C CA . MET A 1 95 ? -1.409 4.027 -11.711 1.00 87.12 95 MET A CA 1
ATOM 773 C C . MET A 1 95 ? -1.464 5.116 -10.627 1.00 87.12 95 MET A C 1
ATOM 775 O O . MET A 1 95 ? -2.509 5.739 -10.428 1.00 87.12 95 MET A O 1
ATOM 779 N N . GLY A 1 96 ? -0.363 5.327 -9.907 1.00 87.94 96 GLY A N 1
ATOM 780 C CA . GLY A 1 96 ? -0.178 6.411 -8.956 1.00 87.94 96 GLY A CA 1
ATOM 781 C C . GLY A 1 96 ? -0.497 6.045 -7.501 1.00 87.94 96 GLY A C 1
ATOM 782 O O . GLY A 1 96 ? -1.119 5.012 -7.220 1.00 87.94 96 GLY A O 1
ATOM 783 N N . PRO A 1 97 ? -0.111 6.921 -6.550 1.00 90.81 97 PRO A N 1
ATOM 784 C CA . PRO A 1 97 ? -0.127 6.605 -5.121 1.00 90.81 97 PRO A CA 1
ATOM 785 C C . PRO A 1 97 ? -1.513 6.235 -4.584 1.00 90.81 97 PRO A C 1
ATOM 787 O O . PRO A 1 97 ? -1.639 5.313 -3.784 1.00 90.81 97 PRO A O 1
ATOM 790 N N . GLN A 1 98 ? -2.582 6.876 -5.073 1.00 90.25 98 GLN A N 1
ATOM 791 C CA . GLN A 1 98 ? -3.953 6.577 -4.638 1.00 90.25 98 GLN A CA 1
ATOM 792 C C . GLN A 1 98 ? -4.362 5.122 -4.914 1.00 90.25 98 GLN A C 1
ATOM 794 O O . GLN A 1 98 ? -5.119 4.543 -4.133 1.00 90.25 98 GLN A O 1
ATOM 799 N N . THR A 1 99 ? -3.886 4.526 -6.011 1.00 89.69 99 THR A N 1
ATOM 800 C CA . THR A 1 99 ? -4.184 3.126 -6.343 1.00 89.69 99 THR A CA 1
ATOM 801 C C . THR A 1 99 ? -3.486 2.189 -5.362 1.00 89.69 99 THR A C 1
ATOM 803 O O . THR A 1 99 ? -4.127 1.288 -4.823 1.00 89.69 99 THR A O 1
ATOM 806 N N . CYS A 1 100 ? -2.214 2.451 -5.054 1.00 91.81 100 CYS A N 1
ATOM 807 C CA . CYS A 1 100 ? -1.449 1.706 -4.052 1.00 91.81 100 CYS A CA 1
ATOM 808 C C . CYS A 1 100 ? -2.099 1.801 -2.664 1.00 91.81 100 CYS A C 1
ATOM 810 O O . CYS A 1 100 ? -2.350 0.778 -2.031 1.00 91.81 100 CYS A O 1
ATOM 812 N N . VAL A 1 101 ? -2.474 3.015 -2.239 1.00 93.06 101 VAL A N 1
ATOM 813 C CA . VAL A 1 101 ? -3.199 3.256 -0.980 1.00 93.06 101 VAL A CA 1
ATOM 814 C C . VAL A 1 101 ? -4.476 2.422 -0.915 1.00 93.06 101 VAL A C 1
ATOM 816 O O . VAL A 1 101 ? -4.724 1.755 0.086 1.00 93.06 101 VAL A O 1
ATOM 819 N N . ARG A 1 102 ? -5.278 2.401 -1.988 1.00 91.88 102 ARG A N 1
ATOM 820 C CA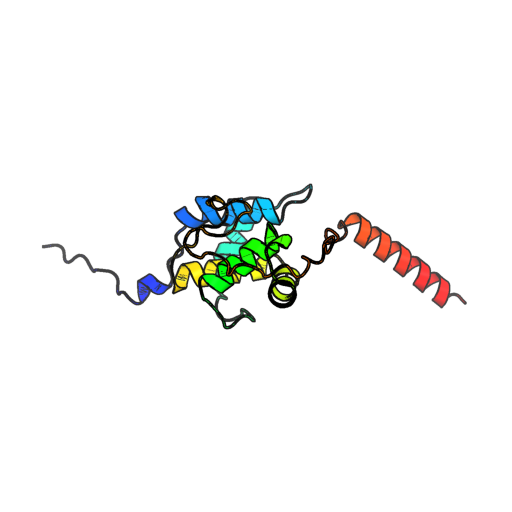 . ARG A 1 102 ? -6.507 1.594 -2.029 1.00 91.88 102 ARG A CA 1
ATOM 821 C C . ARG A 1 102 ? -6.233 0.107 -1.847 1.00 91.88 102 ARG A C 1
ATOM 823 O O . ARG A 1 102 ? -6.984 -0.536 -1.122 1.00 91.88 102 ARG A O 1
ATOM 830 N N . VAL A 1 103 ? -5.184 -0.431 -2.472 1.00 92.69 103 VAL A N 1
ATOM 831 C CA . VAL A 1 103 ? -4.820 -1.851 -2.335 1.00 92.69 103 VAL A CA 1
ATOM 832 C C . VAL A 1 103 ? -4.475 -2.178 -0.879 1.00 92.69 103 VAL A C 1
ATOM 834 O O . VAL A 1 103 ? -5.037 -3.122 -0.328 1.00 92.69 103 VAL A O 1
ATOM 837 N N . PHE A 1 104 ? -3.631 -1.367 -0.231 1.00 94.62 104 PHE A N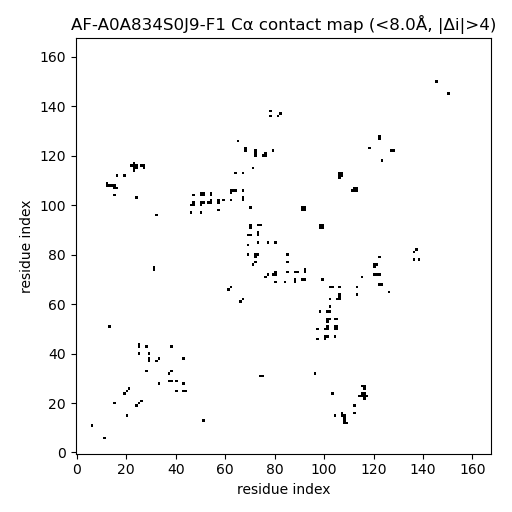 1
ATOM 838 C CA . PHE A 1 104 ? -3.258 -1.575 1.172 1.00 94.62 104 PHE A CA 1
ATOM 839 C C . PHE A 1 104 ? -4.449 -1.448 2.126 1.00 94.62 104 PHE A C 1
ATOM 841 O O . PHE A 1 104 ? -4.648 -2.302 2.987 1.00 94.62 104 PHE A O 1
ATOM 848 N N . VAL A 1 105 ? -5.271 -0.410 1.952 1.00 93.50 105 VAL A N 1
ATOM 849 C CA . VAL A 1 105 ? -6.445 -0.162 2.801 1.00 93.50 105 VAL A CA 1
ATOM 850 C C . VAL A 1 105 ? -7.491 -1.262 2.636 1.00 93.50 105 VAL A C 1
ATOM 852 O O . VAL A 1 105 ? -8.057 -1.716 3.628 1.00 93.50 105 VAL A O 1
ATOM 855 N N . ARG A 1 106 ? -7.736 -1.730 1.405 1.00 91.81 106 ARG A N 1
ATOM 856 C CA . ARG A 1 106 ? -8.676 -2.828 1.153 1.00 91.81 106 ARG A CA 1
ATOM 857 C C . ARG A 1 106 ? -8.254 -4.097 1.877 1.00 91.81 106 ARG A C 1
ATOM 859 O O . ARG A 1 106 ? -9.088 -4.697 2.552 1.00 91.81 106 ARG A O 1
ATOM 866 N N . HIS A 1 107 ? -6.974 -4.446 1.789 1.00 92.44 107 HIS A N 1
ATOM 867 C CA . HIS A 1 107 ? -6.446 -5.602 2.495 1.00 92.44 107 HIS A CA 1
ATOM 868 C C . HIS A 1 107 ? -6.586 -5.459 4.005 1.00 92.44 107 HIS A C 1
ATOM 870 O O . HIS A 1 107 ? -7.111 -6.357 4.657 1.00 92.44 107 HIS A O 1
ATOM 876 N N . ALA A 1 108 ? -6.194 -4.301 4.548 1.00 92.94 108 ALA A N 1
ATOM 877 C CA . ALA A 1 108 ? -6.287 -4.020 5.976 1.00 92.94 108 ALA A CA 1
ATOM 878 C C . ALA A 1 108 ? -7.716 -4.198 6.512 1.00 92.94 108 ALA A C 1
ATOM 880 O O . ALA A 1 108 ? -7.910 -4.792 7.568 1.00 92.94 108 ALA A O 1
ATOM 881 N N . ILE A 1 109 ? -8.714 -3.741 5.753 1.00 89.75 109 ILE A N 1
ATOM 882 C CA . ILE A 1 109 ? -10.131 -3.849 6.118 1.00 89.75 109 ILE A CA 1
ATOM 883 C C . ILE A 1 109 ? -10.652 -5.288 5.987 1.00 89.75 109 ILE A C 1
ATOM 885 O O . ILE A 1 109 ? -11.407 -5.750 6.839 1.00 89.75 109 ILE A O 1
ATOM 889 N N . ARG A 1 110 ? -10.281 -6.013 4.923 1.00 88.50 110 ARG A N 1
ATOM 890 C CA . ARG A 1 110 ? -10.842 -7.347 4.630 1.00 88.50 110 ARG A CA 1
ATOM 891 C C . ARG A 1 110 ? -10.137 -8.492 5.348 1.00 88.50 110 ARG A C 1
ATOM 893 O O . ARG A 1 110 ? -10.772 -9.500 5.652 1.00 88.50 110 ARG A O 1
ATOM 900 N N . HIS A 1 111 ? -8.837 -8.353 5.569 1.00 88.88 111 HIS A N 1
ATOM 901 C CA . HIS A 1 111 ? -7.949 -9.427 6.011 1.00 88.88 111 HIS A CA 1
ATOM 902 C C . HIS A 1 111 ? -7.126 -9.058 7.248 1.00 88.88 111 HIS A C 1
ATOM 904 O O . HIS A 1 111 ? -6.523 -9.941 7.856 1.00 88.88 111 HIS A O 1
ATOM 910 N N . GLY A 1 112 ? -7.148 -7.788 7.656 1.00 90.44 112 GLY A N 1
ATOM 911 C CA . GLY A 1 112 ? -6.402 -7.282 8.800 1.00 90.44 112 GLY A CA 1
ATOM 912 C C . GLY A 1 112 ? -5.087 -6.594 8.414 1.00 90.44 112 GLY A C 1
ATOM 913 O O . GLY A 1 112 ? -4.652 -6.644 7.259 1.00 90.44 112 GLY A O 1
ATOM 914 N N . PRO A 1 113 ? -4.454 -5.907 9.379 1.00 92.44 113 PRO A N 1
ATOM 915 C CA . PRO A 1 113 ? -3.272 -5.089 9.139 1.00 92.44 113 PRO A CA 1
ATOM 916 C C . PRO A 1 113 ? -2.073 -5.921 8.672 1.00 92.44 113 PRO A C 1
ATOM 918 O O . PRO A 1 113 ? -1.799 -7.005 9.186 1.00 92.44 113 PRO A O 1
ATOM 921 N N . TYR A 1 114 ? -1.307 -5.357 7.739 1.00 93.75 114 TYR A N 1
ATOM 922 C CA . TYR A 1 114 ? -0.054 -5.921 7.240 1.00 93.75 114 TYR A CA 1
ATOM 923 C C . TYR A 1 114 ? 1.108 -4.997 7.621 1.00 93.75 114 TYR A C 1
ATOM 925 O O . TYR A 1 114 ? 0.978 -3.779 7.515 1.00 93.75 114 TYR A O 1
ATOM 933 N N . ARG A 1 115 ? 2.243 -5.541 8.075 1.00 94.94 115 ARG A N 1
ATOM 934 C CA . ARG A 1 115 ? 3.426 -4.719 8.387 1.00 94.94 115 ARG A CA 1
ATOM 935 C C . ARG A 1 115 ? 4.024 -4.170 7.096 1.00 94.94 115 ARG A C 1
ATOM 937 O O . ARG A 1 115 ? 4.302 -4.938 6.183 1.00 94.94 115 ARG A O 1
ATOM 944 N N . LEU A 1 116 ? 4.195 -2.858 7.008 1.00 95.75 116 LEU A N 1
ATOM 945 C CA . LEU A 1 116 ? 4.688 -2.183 5.812 1.00 95.75 116 LEU A CA 1
ATOM 946 C C . LEU A 1 116 ? 6.041 -1.550 6.110 1.00 95.75 116 LEU A C 1
ATOM 948 O O . LEU A 1 116 ? 7.069 -2.116 5.744 1.00 95.75 116 LEU A O 1
ATOM 952 N N . HIS A 1 117 ? 6.027 -0.425 6.819 1.00 95.69 117 HIS A N 1
ATOM 953 C CA . HIS A 1 117 ? 7.224 0.329 7.164 1.00 95.69 117 HIS A CA 1
ATOM 954 C C . HIS A 1 117 ? 8.141 -0.449 8.114 1.00 95.69 117 HIS A C 1
ATOM 956 O O . HIS A 1 117 ? 9.351 -0.485 7.914 1.00 95.69 117 HIS A O 1
ATOM 962 N N . SER A 1 118 ? 7.586 -1.159 9.104 1.00 95.81 118 SER A N 1
ATOM 963 C CA . SER A 1 118 ? 8.409 -1.887 10.084 1.00 95.81 118 SER A CA 1
ATOM 964 C C . SER A 1 118 ? 9.194 -3.070 9.504 1.00 95.81 118 SER A C 1
ATOM 966 O O . SER A 1 118 ? 10.097 -3.580 10.166 1.00 95.81 118 SER A O 1
ATOM 968 N N . LEU A 1 119 ? 8.871 -3.513 8.283 1.00 94.00 119 LEU A N 1
ATOM 969 C CA . LEU A 1 119 ? 9.642 -4.537 7.571 1.00 94.00 119 LEU A CA 1
ATOM 970 C C . LEU A 1 119 ? 10.875 -3.975 6.848 1.00 94.00 119 LEU A C 1
ATOM 972 O O . LEU A 1 119 ? 11.699 -4.764 6.388 1.00 94.00 119 LEU A O 1
ATOM 976 N N . GLY A 1 120 ? 11.014 -2.651 6.736 1.00 91.88 120 GLY A N 1
ATOM 977 C CA . GLY A 1 120 ? 12.077 -2.027 5.949 1.00 91.88 120 GLY A CA 1
ATOM 978 C C . GLY A 1 120 ? 12.039 -2.463 4.482 1.00 91.88 120 GLY A C 1
ATOM 979 O O . GLY A 1 120 ? 10.977 -2.720 3.917 1.00 91.88 120 GLY A O 1
ATOM 980 N N . ASP A 1 121 ? 13.201 -2.592 3.854 1.00 90.19 121 ASP A N 1
ATOM 981 C CA . ASP A 1 121 ? 13.355 -2.934 2.436 1.00 90.19 121 ASP A CA 1
ATOM 982 C C . ASP A 1 121 ? 13.479 -4.447 2.156 1.00 90.19 121 ASP A C 1
ATOM 984 O O . ASP A 1 121 ? 13.518 -4.866 0.995 1.00 90.19 121 ASP A O 1
ATOM 988 N N . GLY A 1 122 ? 13.535 -5.273 3.204 1.00 89.75 122 GLY A N 1
ATOM 989 C CA . GLY A 1 122 ? 13.686 -6.726 3.125 1.00 89.75 122 GLY A CA 1
ATOM 990 C C . GLY A 1 122 ? 12.348 -7.469 3.078 1.00 89.75 122 GLY A C 1
ATOM 991 O O . GLY A 1 122 ? 11.313 -6.881 3.381 1.00 89.75 122 GLY A O 1
ATOM 992 N N . PRO A 1 123 ? 12.324 -8.762 2.707 1.00 88.62 123 PRO A N 1
ATOM 993 C CA . PRO A 1 123 ? 11.095 -9.547 2.637 1.00 88.62 123 PRO A CA 1
ATOM 994 C C . PRO A 1 123 ? 10.513 -9.841 4.025 1.00 88.62 123 PRO A C 1
ATOM 996 O O . PRO A 1 123 ? 11.239 -9.959 5.012 1.00 88.62 123 PRO A O 1
ATOM 999 N N . ASN A 1 124 ? 9.198 -10.047 4.093 1.00 89.75 124 ASN A N 1
ATOM 1000 C CA . ASN A 1 124 ? 8.535 -10.482 5.320 1.00 89.75 124 ASN A CA 1
ATOM 1001 C C . ASN A 1 124 ? 9.070 -11.857 5.794 1.00 89.75 124 ASN A C 1
ATOM 1003 O O . ASN A 1 124 ? 8.899 -12.849 5.078 1.00 89.75 124 ASN A O 1
ATOM 1007 N N . PRO A 1 125 ? 9.628 -11.971 7.019 1.00 85.31 125 PRO A N 1
ATOM 1008 C CA . PRO A 1 125 ? 10.150 -13.234 7.553 1.00 85.31 125 PRO A CA 1
ATOM 1009 C C . PRO A 1 125 ? 9.107 -14.356 7.657 1.00 85.31 125 PRO A C 1
ATOM 1011 O O . PRO A 1 125 ? 9.448 -15.532 7.571 1.00 85.31 125 PRO A O 1
ATOM 1014 N N . CYS A 1 126 ? 7.827 -14.007 7.818 1.00 79.44 126 CYS A N 1
ATOM 1015 C CA . CYS A 1 126 ? 6.723 -14.968 7.896 1.00 79.44 126 CYS A CA 1
ATOM 1016 C C . CYS A 1 126 ? 6.259 -15.464 6.516 1.00 79.44 126 CYS A C 1
ATOM 1018 O O . CYS A 1 126 ? 5.317 -16.249 6.417 1.00 79.44 126 CYS A O 1
ATOM 1020 N N . SER A 1 127 ? 6.854 -14.970 5.432 1.00 70.81 127 SER A N 1
ATOM 1021 C CA . SER A 1 127 ? 6.544 -15.361 4.056 1.00 70.81 127 SER A CA 1
ATOM 1022 C C . SER A 1 127 ? 7.844 -15.462 3.257 1.00 70.81 127 SER A C 1
ATOM 1024 O O . SER A 1 127 ? 8.094 -14.626 2.386 1.00 70.81 127 SER A O 1
ATOM 1026 N N . PRO A 1 128 ? 8.694 -16.460 3.575 1.00 66.69 128 PRO A N 1
ATOM 1027 C CA . PRO A 1 128 ? 9.992 -16.611 2.940 1.00 66.69 128 PRO A CA 1
ATOM 1028 C C . PRO A 1 128 ? 9.833 -16.719 1.425 1.00 66.69 128 PRO A C 1
ATOM 1030 O O . PRO A 1 128 ? 8.966 -17.431 0.907 1.00 66.69 128 PRO A O 1
ATOM 1033 N N . ARG A 1 129 ? 10.671 -15.967 0.709 1.00 67.75 129 ARG A N 1
ATOM 1034 C CA . ARG A 1 129 ? 10.715 -16.018 -0.749 1.00 67.75 129 ARG A CA 1
ATOM 1035 C C . ARG A 1 129 ? 11.230 -17.403 -1.163 1.00 67.75 129 ARG A C 1
ATOM 1037 O O . ARG A 1 129 ? 12.190 -17.869 -0.554 1.00 67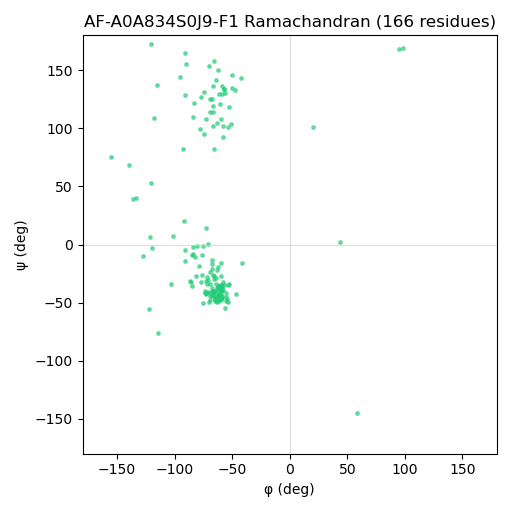.75 129 ARG A O 1
ATOM 1044 N N . PRO A 1 130 ? 10.635 -18.059 -2.175 1.00 63.62 130 PRO A N 1
ATOM 1045 C CA . PRO A 1 130 ? 11.261 -19.238 -2.761 1.00 63.62 130 PRO A CA 1
ATOM 1046 C C . PRO A 1 130 ? 12.660 -18.845 -3.245 1.00 63.62 130 PRO A C 1
ATOM 1048 O O . PRO A 1 130 ? 12.806 -17.775 -3.848 1.00 63.62 130 PRO A O 1
ATOM 1051 N N . GLU A 1 131 ? 13.669 -19.661 -2.929 1.00 55.34 131 GLU A N 1
ATOM 1052 C CA . GLU A 1 131 ? 15.046 -19.417 -3.359 1.00 55.34 131 GLU A CA 1
ATOM 1053 C C . GLU A 1 131 ? 15.051 -19.211 -4.877 1.00 55.34 131 GLU A C 1
ATOM 1055 O O . GLU A 1 131 ? 14.591 -20.058 -5.644 1.00 55.34 131 GLU A O 1
ATOM 1060 N N . GLN A 1 132 ? 15.477 -18.025 -5.313 1.00 53.19 132 GLN A N 1
ATOM 1061 C CA . GLN A 1 132 ? 15.648 -17.760 -6.731 1.00 53.19 132 GLN A CA 1
ATOM 1062 C C . GLN A 1 132 ? 16.886 -18.531 -7.183 1.00 53.19 132 GLN A C 1
ATOM 1064 O O . GLN A 1 132 ? 18.006 -18.142 -6.857 1.00 53.19 132 GLN A O 1
ATOM 1069 N N . ASP A 1 133 ? 16.685 -19.607 -7.944 1.00 41.88 133 ASP A N 1
ATOM 1070 C CA . ASP A 1 133 ? 17.745 -20.285 -8.691 1.00 41.88 133 ASP A CA 1
ATOM 1071 C C . ASP A 1 133 ? 18.405 -19.282 -9.642 1.00 41.88 133 ASP A C 1
ATOM 1073 O O . ASP A 1 133 ? 17.894 -19.065 -10.738 1.00 41.88 133 ASP A O 1
ATOM 1077 N N . GLY A 1 134 ? 19.486 -18.632 -9.186 1.00 46.59 134 GLY A N 1
ATOM 1078 C CA . GLY A 1 134 ? 20.634 -18.054 -9.912 1.00 46.59 134 GLY A CA 1
ATOM 1079 C C . GLY A 1 134 ? 20.425 -17.243 -11.199 1.00 46.59 134 GLY A C 1
ATOM 1080 O O . GLY A 1 134 ? 21.399 -16.803 -11.811 1.00 46.59 134 GLY A O 1
ATOM 1081 N N . THR A 1 135 ? 19.198 -17.026 -11.649 1.00 42.88 135 THR A N 1
ATOM 1082 C CA . THR A 1 135 ? 18.888 -16.489 -12.966 1.00 42.88 135 THR A CA 1
ATOM 1083 C C . THR A 1 135 ? 18.769 -14.990 -12.807 1.00 42.88 135 THR A C 1
ATOM 1085 O O . THR A 1 135 ? 17.687 -14.465 -12.573 1.00 42.88 135 THR A O 1
ATOM 1088 N N . GLN A 1 136 ? 19.945 -14.358 -12.826 1.00 43.47 136 GLN A N 1
ATOM 1089 C CA . GLN A 1 136 ? 20.215 -12.931 -12.992 1.00 43.47 136 GLN A CA 1
ATOM 1090 C C . GLN A 1 136 ? 19.019 -12.025 -12.685 1.00 43.47 136 GLN A C 1
ATOM 1092 O O . GLN A 1 136 ? 18.150 -11.805 -13.532 1.00 43.47 136 GLN A O 1
ATOM 1097 N N . ALA A 1 137 ? 19.037 -11.422 -11.494 1.00 44.09 137 ALA A N 1
ATOM 1098 C CA . ALA A 1 137 ? 18.321 -10.182 -11.257 1.00 44.09 137 ALA A CA 1
ATOM 1099 C C . ALA A 1 137 ? 18.727 -9.205 -12.367 1.00 44.09 137 ALA A C 1
ATOM 1101 O O . ALA A 1 137 ? 19.849 -8.694 -12.387 1.00 44.09 137 ALA A O 1
ATOM 1102 N N . ALA A 1 138 ? 17.843 -9.000 -13.343 1.00 43.28 138 ALA A N 1
ATOM 1103 C CA . ALA A 1 138 ? 18.006 -7.924 -14.295 1.00 43.28 138 ALA A CA 1
ATOM 1104 C C . ALA A 1 138 ? 18.029 -6.647 -13.457 1.00 43.28 138 ALA A C 1
ATOM 1106 O O . ALA A 1 138 ? 17.012 -6.267 -12.876 1.00 43.28 138 ALA A O 1
ATOM 1107 N N . VAL A 1 139 ? 19.204 -6.028 -13.340 1.00 42.91 139 VAL A N 1
ATOM 1108 C CA . VAL A 1 139 ? 19.362 -4.699 -12.755 1.00 42.91 139 VAL A CA 1
ATOM 1109 C C . VAL A 1 139 ? 18.643 -3.738 -13.694 1.00 42.91 139 VAL A C 1
ATOM 1111 O O . VAL A 1 139 ? 19.228 -3.144 -14.595 1.00 42.91 139 VAL A O 1
ATOM 1114 N N . VAL A 1 140 ? 17.327 -3.644 -13.535 1.00 43.38 140 VAL A N 1
ATOM 1115 C CA . VAL A 1 140 ? 16.534 -2.589 -14.139 1.00 43.38 140 VAL A CA 1
ATOM 1116 C C . VAL A 1 140 ? 16.775 -1.382 -13.253 1.00 43.38 140 VAL A C 1
ATOM 1118 O O . VAL A 1 140 ? 16.205 -1.266 -12.172 1.00 43.38 140 VAL A O 1
ATOM 1121 N N . ILE A 1 141 ? 17.672 -0.500 -13.694 1.00 42.53 141 ILE A N 1
ATOM 1122 C CA . ILE A 1 141 ? 17.750 0.863 -13.173 1.00 42.53 141 ILE A CA 1
ATOM 1123 C C . ILE A 1 141 ? 16.371 1.470 -13.431 1.00 42.53 141 ILE A C 1
ATOM 1125 O O . ILE A 1 141 ? 16.037 1.794 -14.569 1.00 42.53 141 ILE A O 1
ATOM 1129 N N . ILE A 1 142 ? 15.542 1.543 -12.392 1.00 47.00 142 ILE A N 1
ATOM 1130 C CA . ILE A 1 142 ? 14.247 2.212 -12.446 1.00 47.00 142 ILE A CA 1
ATOM 1131 C C . ILE A 1 142 ? 14.564 3.697 -12.642 1.00 47.00 142 ILE A C 1
ATOM 1133 O O . ILE A 1 142 ? 15.162 4.301 -11.747 1.00 47.00 142 ILE A O 1
ATOM 1137 N N . PRO A 1 143 ? 14.219 4.319 -13.785 1.00 39.47 143 PRO A N 1
ATOM 1138 C CA . PRO A 1 143 ? 14.316 5.758 -13.881 1.00 39.47 143 PRO A CA 1
ATOM 1139 C C . PRO A 1 143 ? 13.281 6.317 -12.912 1.00 39.47 143 PRO A C 1
ATOM 1141 O O . PRO A 1 143 ? 12.084 6.045 -13.038 1.00 39.47 143 PRO A O 1
ATOM 1144 N N . LYS A 1 144 ? 13.758 7.077 -11.926 1.00 45.09 144 LYS A N 1
ATOM 1145 C CA . LYS A 1 144 ? 12.909 7.895 -11.063 1.00 45.09 144 LYS A CA 1
ATOM 1146 C C . LYS A 1 144 ? 11.939 8.676 -11.970 1.00 45.09 144 LYS A C 1
ATOM 1148 O O . LYS A 1 144 ? 12.404 9.188 -12.997 1.00 45.09 144 LYS A O 1
ATOM 1153 N N . PRO A 1 145 ? 10.624 8.725 -11.678 1.00 45.88 145 PRO A N 1
ATOM 1154 C CA . PRO A 1 145 ? 9.681 9.456 -12.518 1.00 45.88 145 PRO A CA 1
ATOM 1155 C C . PRO A 1 145 ? 10.221 10.872 -12.776 1.00 45.88 145 PRO A C 1
ATOM 1157 O O . PRO A 1 145 ? 10.760 11.493 -11.855 1.00 45.88 145 PRO A O 1
ATOM 1160 N N . PRO A 1 146 ? 10.182 11.366 -14.028 1.00 43.53 146 PRO A N 1
ATOM 1161 C CA . PRO A 1 146 ? 10.800 12.639 -14.361 1.00 43.53 146 PRO A CA 1
ATOM 1162 C C . PRO A 1 146 ? 10.173 13.745 -13.510 1.00 43.53 146 PRO A C 1
ATOM 1164 O O . PRO A 1 146 ? 8.950 13.852 -13.423 1.00 43.53 146 PRO A O 1
ATOM 1167 N N . LYS A 1 147 ? 11.030 14.550 -12.870 1.00 44.91 147 LYS A N 1
ATOM 1168 C CA . LYS A 1 147 ?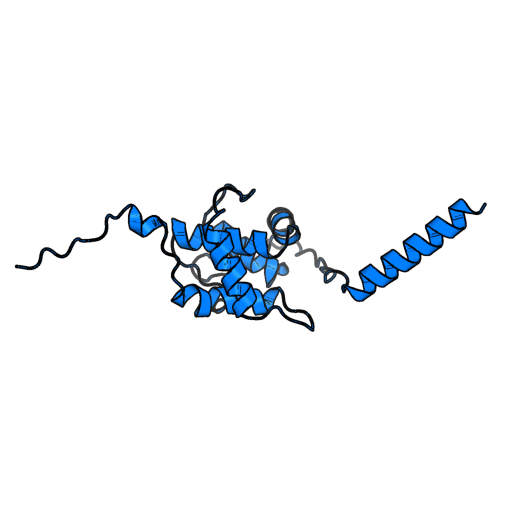 10.621 15.646 -11.981 1.00 44.91 147 LYS A CA 1
ATOM 1169 C C . LYS A 1 147 ? 9.577 16.541 -12.674 1.00 44.91 147 LYS A C 1
ATOM 1171 O O . LYS A 1 147 ? 9.716 16.773 -13.880 1.00 44.91 147 LYS A O 1
ATOM 1176 N N . PRO A 1 148 ? 8.595 17.113 -11.951 1.00 53.78 148 PRO A N 1
ATOM 1177 C CA . PRO A 1 148 ? 7.551 17.964 -12.535 1.00 53.78 148 PRO A CA 1
ATOM 1178 C C . PRO A 1 148 ? 8.110 19.105 -13.394 1.00 53.78 148 PRO A C 1
ATOM 1180 O O . PRO A 1 148 ? 7.541 19.446 -14.427 1.00 53.78 148 PRO A O 1
ATOM 1183 N N . ASP A 1 149 ? 9.266 19.650 -13.011 1.00 56.59 149 ASP A N 1
ATOM 1184 C CA . ASP A 1 149 ? 9.943 20.718 -13.749 1.00 56.59 149 ASP A CA 1
ATOM 1185 C C . ASP A 1 149 ? 10.587 20.234 -15.051 1.00 56.59 149 ASP A C 1
ATOM 1187 O O . ASP A 1 149 ? 10.624 20.970 -16.036 1.00 56.59 149 ASP A O 1
ATOM 1191 N N . VAL A 1 150 ? 11.049 18.981 -15.088 1.00 56.72 150 VAL A N 1
ATOM 1192 C CA . VAL A 1 150 ? 11.561 18.349 -16.309 1.00 56.72 150 VAL A CA 1
ATOM 1193 C C . VAL A 1 150 ? 10.405 18.070 -17.258 1.00 56.72 150 VAL A C 1
ATOM 1195 O O . VAL A 1 150 ? 10.539 18.364 -18.437 1.00 56.72 150 VAL A O 1
ATOM 1198 N N . VAL A 1 151 ? 9.255 17.604 -16.757 1.00 61.22 151 VAL A N 1
ATOM 1199 C CA . VAL A 1 151 ? 8.043 17.400 -17.570 1.00 61.22 151 VAL A CA 1
ATOM 1200 C C . VAL A 1 151 ? 7.516 18.728 -18.108 1.00 61.22 151 VAL A C 1
ATOM 1202 O O . VAL A 1 151 ? 7.307 18.833 -19.309 1.00 61.22 151 VAL A O 1
ATOM 1205 N N . LYS A 1 152 ? 7.410 19.780 -17.284 1.00 66.38 152 LYS A N 1
ATOM 1206 C CA . LYS A 1 152 ? 7.004 21.123 -17.742 1.00 66.38 152 LYS A CA 1
ATOM 1207 C C . LYS A 1 152 ? 7.967 21.709 -18.773 1.00 66.38 152 LYS A C 1
ATOM 1209 O O . LYS A 1 152 ? 7.529 22.349 -19.727 1.00 66.38 152 LYS A O 1
ATOM 1214 N N . LYS A 1 153 ? 9.277 21.499 -18.601 1.00 68.62 153 LYS A N 1
ATOM 1215 C CA . LYS A 1 153 ? 10.284 21.945 -19.569 1.00 68.62 153 LYS A CA 1
ATOM 1216 C C . LYS A 1 153 ? 10.194 21.151 -20.873 1.00 68.62 153 LYS A C 1
ATOM 1218 O O . LYS A 1 153 ? 10.236 21.757 -21.939 1.00 68.62 153 LYS A O 1
ATOM 1223 N N . LEU A 1 154 ? 9.990 19.836 -20.796 1.00 64.56 154 LEU A N 1
ATOM 1224 C CA . LEU A 1 154 ? 9.796 18.978 -21.966 1.00 64.56 154 LEU A CA 1
ATOM 1225 C C . LEU A 1 154 ? 8.493 19.320 -22.698 1.00 64.56 154 LEU A C 1
ATOM 1227 O O . LEU A 1 154 ? 8.484 19.405 -23.917 1.00 64.56 154 LEU A O 1
ATOM 1231 N N . GLU A 1 155 ? 7.405 19.588 -21.976 1.00 69.06 155 GLU A N 1
ATOM 1232 C CA . GLU A 1 155 ? 6.131 20.037 -22.543 1.00 69.06 155 GLU A CA 1
ATOM 1233 C C . GLU A 1 155 ? 6.268 21.406 -23.217 1.00 69.06 155 GLU A C 1
ATOM 1235 O O . GLU A 1 155 ? 5.731 21.610 -24.306 1.00 69.06 155 GLU A O 1
ATOM 1240 N N . ALA A 1 156 ? 7.020 22.337 -22.622 1.00 73.69 156 ALA A N 1
ATOM 1241 C CA . ALA A 1 156 ? 7.310 23.633 -23.228 1.00 73.69 156 ALA A CA 1
ATOM 1242 C C . ALA A 1 156 ? 8.183 23.503 -24.489 1.00 73.69 156 ALA A C 1
ATOM 1244 O O . ALA A 1 156 ? 7.919 24.179 -25.485 1.00 73.69 156 ALA A O 1
ATOM 1245 N N . GLU A 1 157 ? 9.182 22.617 -24.479 1.00 70.75 157 GLU A N 1
ATOM 1246 C CA . GLU A 1 157 ? 10.038 22.333 -25.636 1.00 70.75 157 GLU A CA 1
ATOM 1247 C C . GLU A 1 157 ? 9.262 21.636 -26.760 1.00 70.75 157 GLU A C 1
ATOM 1249 O O . GLU A 1 157 ? 9.348 22.060 -27.913 1.00 70.75 157 GLU A O 1
ATOM 1254 N N . VAL A 1 158 ? 8.427 20.644 -26.438 1.00 75.69 158 VAL A N 1
ATOM 1255 C CA . VAL A 1 158 ? 7.542 19.971 -27.401 1.00 75.69 158 VAL A CA 1
ATOM 1256 C C . VAL A 1 158 ? 6.555 20.970 -27.995 1.00 75.69 158 VAL A C 1
ATOM 1258 O O . VAL A 1 158 ? 6.421 21.046 -29.212 1.00 75.69 158 VAL A O 1
ATOM 1261 N N . LYS A 1 159 ? 5.930 21.819 -27.173 1.00 77.62 159 LYS A N 1
ATOM 1262 C CA . LYS A 1 159 ? 5.006 22.855 -27.651 1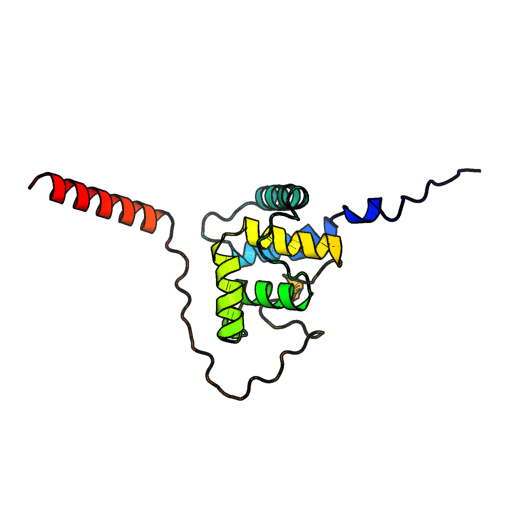.00 77.62 159 LYS A CA 1
ATOM 1263 C C . LYS A 1 159 ? 5.702 23.888 -28.545 1.00 77.62 159 LYS A C 1
ATOM 1265 O O . LYS A 1 159 ? 5.124 24.320 -29.540 1.00 77.62 159 LYS A O 1
ATOM 1270 N N . ALA A 1 160 ? 6.945 24.260 -28.234 1.00 76.56 160 ALA A N 1
ATOM 1271 C CA . ALA A 1 160 ? 7.742 25.166 -29.060 1.00 76.56 160 ALA A CA 1
ATOM 1272 C C . ALA A 1 160 ? 8.176 24.533 -30.394 1.00 76.56 160 ALA A C 1
ATOM 1274 O O . ALA A 1 160 ? 8.253 25.234 -31.403 1.00 76.56 160 ALA A O 1
ATOM 1275 N N . LEU A 1 161 ? 8.445 23.225 -30.415 1.00 71.06 161 LEU A N 1
ATOM 1276 C CA . LEU A 1 161 ? 8.778 22.480 -31.631 1.00 71.06 161 LEU A CA 1
ATOM 1277 C C . LEU A 1 161 ? 7.548 22.285 -32.526 1.00 71.06 161 LEU A C 1
ATOM 1279 O O . LEU A 1 161 ? 7.640 22.534 -33.727 1.00 71.06 161 LEU A O 1
ATOM 1283 N N . THR A 1 162 ? 6.387 21.956 -31.953 1.00 71.62 162 THR A N 1
ATOM 1284 C CA . THR A 1 162 ? 5.119 21.857 -32.696 1.00 71.62 162 THR A CA 1
ATOM 1285 C C . THR A 1 162 ? 4.742 23.196 -33.335 1.00 71.62 162 THR A C 1
ATOM 1287 O O . THR A 1 162 ? 4.433 23.244 -34.521 1.00 71.62 162 THR A O 1
ATOM 1290 N N . LEU A 1 163 ? 4.894 24.310 -32.609 1.00 69.12 163 LEU A N 1
ATOM 1291 C CA . LEU A 1 163 ? 4.605 25.651 -33.136 1.00 69.12 163 LEU A CA 1
ATOM 1292 C C . LEU A 1 163 ? 5.565 26.090 -34.262 1.00 69.12 163 LEU A C 1
ATOM 1294 O O . LEU A 1 163 ? 5.214 26.934 -35.086 1.00 69.12 163 LEU A O 1
ATOM 1298 N N . LYS A 1 164 ? 6.794 25.557 -34.296 1.00 67.50 164 LYS A N 1
ATOM 1299 C CA . LYS A 1 164 ? 7.747 25.794 -35.394 1.00 67.50 164 LYS A CA 1
ATOM 1300 C C . LYS A 1 164 ? 7.419 24.963 -36.633 1.00 67.50 164 LYS A C 1
ATOM 1302 O O . LYS A 1 164 ? 7.664 25.439 -37.735 1.00 67.50 164 LYS A O 1
ATOM 1307 N N . LEU A 1 165 ? 6.862 23.764 -36.455 1.00 61.16 165 LEU A N 1
ATOM 1308 C CA . LEU A 1 165 ? 6.398 22.923 -37.559 1.00 61.16 165 LEU A CA 1
ATOM 1309 C C . LEU A 1 165 ? 5.125 23.469 -38.220 1.00 61.16 165 LEU A C 1
ATOM 1311 O O . LEU A 1 165 ? 4.987 23.351 -39.426 1.00 61.16 165 LEU A O 1
ATOM 1315 N N . GLU A 1 166 ? 4.230 24.106 -37.462 1.00 58.19 166 GLU A N 1
ATOM 1316 C CA . GLU A 1 166 ? 2.988 24.704 -37.992 1.00 58.19 166 GLU A CA 1
ATOM 1317 C C . GLU A 1 166 ? 3.196 26.033 -38.744 1.00 58.19 166 GLU A C 1
ATOM 1319 O O . GLU A 1 166 ? 2.263 26.560 -39.347 1.00 58.19 166 GLU A O 1
ATOM 1324 N N . LYS A 1 167 ? 4.405 26.607 -38.696 1.00 53.69 167 LYS A N 1
ATOM 1325 C CA . LYS A 1 167 ? 4.764 27.858 -39.390 1.00 53.69 167 LYS A CA 1
ATOM 1326 C C . LYS A 1 167 ? 5.568 27.643 -40.678 1.00 53.69 167 LYS A C 1
ATOM 1328 O O . LYS A 1 167 ? 6.031 28.631 -41.252 1.00 53.69 167 LYS A O 1
ATOM 1333 N N . HIS A 1 168 ? 5.732 26.393 -41.108 1.00 46.84 168 HIS A N 1
ATOM 1334 C CA . HIS A 1 168 ? 6.316 26.024 -42.396 1.00 46.84 168 HIS A CA 1
ATOM 1335 C C . HIS A 1 168 ? 5.261 25.470 -43.348 1.00 46.84 168 HIS A C 1
ATOM 1337 O O . HIS A 1 168 ? 4.401 24.691 -42.887 1.00 46.84 168 HIS A O 1
#

Nearest PDB structures (foldseek):
  8sc1-assembly1_A  TM=2.147E-01  e=5.901E+00  Homo sapiens